Protein AF-A0A523VE69-F1 (afdb_monomer_lite)

Sequence (99 aa):
MNNQTDGESQTRRTLAHVAVATFTLVTTSLACIAPQPTVEPTPSPSATPLPSATPSPTLDPLEYAVDFTLAQGDGPEFTLSEQLAAGPVVIAFFQRGGG

Foldseek 3Di:
DDDDPVVVVVVVVVVVVVVVVVVVVVVVVVVPPDPDPPDDDDDDDDDDDDDDDDDDPPPPPPVDPDWDWDDDPPDDIDTPVVVVVVHDDDDDDDDPDDD

pLDDT: mean 71.68, std 12.26, range [45.41, 89.69]

Secondary structure (DSSP, 8-state):
----SHHHHHHHHHHHHHHHHHHHHHHHHHT--PPPP--PPPPPPPPPPPPPPPPPP-----SS--PPEE--TTS--EEHHHHHHHS------------

Structure (mmCIF, N/CA/C/O backbone):
data_AF-A0A523VE69-F1
#
_entry.id   AF-A0A523VE69-F1
#
loop_
_atom_site.group_PDB
_atom_site.id
_atom_site.type_symbol
_atom_site.label_atom_id
_atom_site.label_alt_id
_atom_site.label_comp_id
_atom_site.label_asym_id
_atom_site.label_entity_id
_atom_site.label_seq_id
_atom_site.pdbx_PDB_ins_code
_atom_site.Cartn_x
_atom_site.Cartn_y
_atom_site.Cartn_z
_atom_site.occupancy
_atom_site.B_iso_or_equiv
_atom_site.auth_seq_id
_atom_site.auth_comp_id
_atom_site.auth_asym_id
_atom_site.auth_atom_id
_atom_site.pdbx_PDB_model_num
ATOM 1 N N . MET A 1 1 ? -66.921 -15.124 97.107 1.00 45.41 1 MET A N 1
ATOM 2 C CA . MET A 1 1 ? -66.332 -15.796 95.930 1.00 45.41 1 MET A CA 1
ATOM 3 C C . MET A 1 1 ? -66.656 -14.977 94.686 1.00 45.41 1 MET A C 1
ATOM 5 O O . MET A 1 1 ? -67.799 -14.575 94.598 1.00 45.41 1 MET A O 1
ATOM 9 N N . ASN A 1 2 ? -65.815 -14.675 93.698 1.00 48.94 2 ASN A N 1
ATOM 10 C CA . ASN A 1 2 ? -64.387 -14.860 93.422 1.00 48.94 2 ASN A CA 1
ATOM 11 C C . ASN A 1 2 ? -64.114 -13.980 92.178 1.00 48.94 2 ASN A C 1
ATOM 13 O O . ASN A 1 2 ? -64.448 -14.409 91.083 1.00 48.94 2 ASN A O 1
ATOM 17 N N . ASN A 1 3 ? -63.532 -12.782 92.309 1.00 51.50 3 ASN A N 1
ATOM 18 C CA . ASN A 1 3 ? -63.217 -11.924 91.143 1.00 51.50 3 ASN A CA 1
ATOM 19 C C . ASN A 1 3 ? -61.703 -11.778 90.9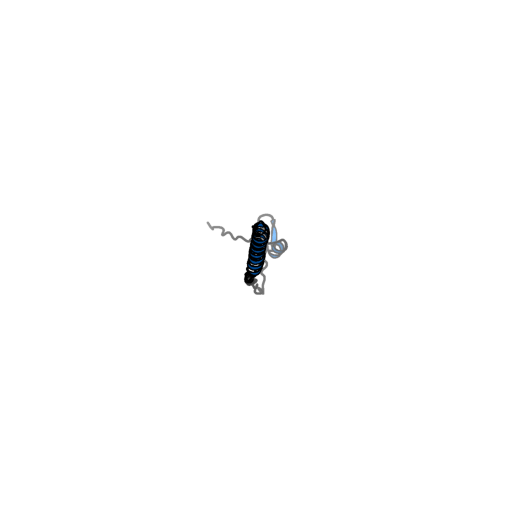23 1.00 51.50 3 ASN A C 1
ATOM 21 O O . ASN A 1 3 ? -61.224 -10.732 90.499 1.00 51.50 3 ASN A O 1
ATOM 25 N N . GLN A 1 4 ? -60.928 -12.814 91.254 1.00 50.28 4 GLN A N 1
ATOM 26 C CA . GLN A 1 4 ? -59.461 -12.745 91.261 1.00 50.28 4 GLN A CA 1
ATOM 27 C C . GLN A 1 4 ? -58.792 -13.611 90.181 1.00 50.28 4 GLN A C 1
ATOM 29 O O . GLN A 1 4 ? -57.581 -13.793 90.211 1.00 50.28 4 GLN A O 1
ATOM 34 N N . THR A 1 5 ? -59.555 -14.141 89.218 1.00 54.69 5 THR A N 1
ATOM 35 C CA . THR A 1 5 ? -59.052 -15.130 88.240 1.00 54.69 5 THR A CA 1
ATOM 36 C C . THR A 1 5 ? -58.859 -14.574 86.820 1.00 54.69 5 THR A C 1
ATOM 38 O O . THR A 1 5 ? -58.140 -15.177 86.020 1.00 54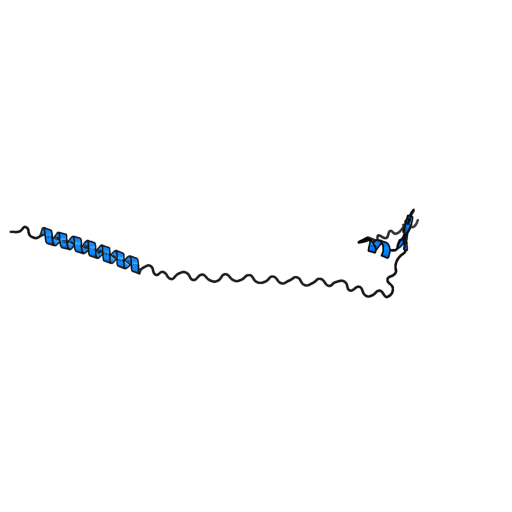.69 5 THR A O 1
ATOM 41 N N . ASP A 1 6 ? -59.425 -13.403 86.507 1.00 59.12 6 ASP A N 1
ATOM 42 C CA . ASP A 1 6 ? -59.320 -12.797 85.170 1.00 59.12 6 ASP A CA 1
ATOM 43 C C . ASP A 1 6 ? -57.992 -12.061 84.934 1.00 59.12 6 ASP A C 1
ATOM 45 O O . ASP A 1 6 ? -57.385 -12.208 83.873 1.00 59.12 6 ASP A O 1
ATOM 49 N N . GLY A 1 7 ? -57.484 -11.323 85.927 1.00 58.31 7 GLY A N 1
ATOM 50 C CA . GLY A 1 7 ? -56.251 -10.533 85.782 1.00 58.31 7 GLY A CA 1
ATOM 51 C C . GLY A 1 7 ? -54.987 -11.384 85.609 1.00 58.31 7 GLY A C 1
ATOM 52 O O . GLY A 1 7 ? -54.154 -11.101 84.750 1.00 58.31 7 GLY A O 1
ATOM 53 N N . GLU A 1 8 ? -54.864 -12.469 86.375 1.00 60.31 8 GLU A N 1
ATOM 54 C CA . GLU A 1 8 ? -53.737 -13.417 86.302 1.00 60.31 8 GLU A CA 1
ATOM 55 C C . GLU A 1 8 ? -53.741 -14.189 84.971 1.00 60.31 8 GLU A C 1
ATOM 57 O O . GLU A 1 8 ? -52.702 -14.326 84.324 1.00 60.31 8 GLU A O 1
ATOM 62 N N . SER A 1 9 ? -54.919 -14.615 84.497 1.00 59.78 9 SER A N 1
ATOM 63 C CA . SER A 1 9 ? -55.059 -15.302 83.205 1.00 59.78 9 SER A CA 1
ATOM 64 C C . SER A 1 9 ? -54.721 -14.393 82.025 1.00 59.78 9 SER A C 1
ATOM 66 O O . SER A 1 9 ? -54.056 -14.834 81.085 1.00 59.78 9 SER A O 1
ATOM 68 N N . GLN A 1 10 ? -55.142 -13.125 82.059 1.00 58.81 10 GLN A N 1
ATOM 69 C CA . GLN A 1 10 ? -54.771 -12.161 81.022 1.00 58.81 10 GLN A CA 1
ATOM 70 C C . GLN A 1 10 ? -53.278 -11.831 81.063 1.00 58.81 10 GLN A C 1
ATOM 72 O O . GLN A 1 10 ? -52.633 -11.820 80.019 1.00 58.81 10 GLN A O 1
ATOM 77 N N . THR A 1 11 ? -52.700 -11.676 82.255 1.00 66.56 11 THR A N 1
ATOM 78 C CA . THR A 1 11 ? -51.261 -11.421 82.421 1.00 66.56 11 THR A CA 1
ATOM 79 C C . THR A 1 11 ? -50.429 -12.586 81.883 1.00 66.56 11 THR A C 1
ATOM 81 O O . THR A 1 11 ? -49.488 -12.371 81.120 1.00 66.56 11 THR A O 1
ATOM 84 N N . ARG A 1 12 ? -50.822 -13.832 82.180 1.00 67.88 12 ARG A N 1
ATOM 85 C CA . ARG A 1 12 ? -50.175 -15.045 81.652 1.00 67.88 12 ARG A CA 1
ATOM 86 C C . ARG A 1 12 ? -50.317 -15.188 80.138 1.00 67.88 12 ARG A C 1
ATOM 88 O O . ARG A 1 12 ? -49.354 -15.573 79.481 1.00 67.88 12 ARG A O 1
ATOM 95 N N . ARG A 1 13 ? -51.480 -14.857 79.566 1.00 68.12 13 ARG A N 1
ATOM 96 C CA . ARG A 1 13 ? -51.699 -14.865 78.105 1.00 68.12 13 ARG A CA 1
ATOM 97 C C . ARG A 1 13 ? -50.850 -13.822 77.388 1.00 68.12 13 ARG A C 1
ATOM 99 O O . ARG A 1 13 ? -50.301 -14.127 76.330 1.00 68.12 13 ARG A O 1
ATOM 106 N N . THR A 1 14 ? -50.721 -12.632 77.969 1.00 71.31 14 THR A N 1
ATOM 107 C CA . THR A 1 14 ? -49.869 -11.562 77.444 1.00 71.31 14 THR A CA 1
ATOM 108 C C . THR A 1 14 ? -48.398 -11.946 77.545 1.00 71.31 14 THR A C 1
ATOM 110 O O . THR A 1 14 ? -47.685 -11.831 76.554 1.00 71.31 14 THR A O 1
ATOM 113 N N . LEU A 1 15 ? -47.948 -12.494 78.681 1.00 70.56 15 LEU A N 1
ATOM 114 C CA . LEU A 1 15 ? -46.572 -12.981 78.821 1.00 70.56 15 LEU A CA 1
ATOM 115 C C . LEU A 1 15 ? -46.260 -14.110 77.835 1.00 70.56 15 LEU A C 1
ATOM 117 O O . LEU A 1 15 ? -45.193 -14.107 77.234 1.00 70.56 15 LEU A O 1
ATOM 121 N N . ALA A 1 16 ? -47.188 -15.051 77.642 1.00 70.44 16 ALA A N 1
ATOM 122 C CA . ALA A 1 16 ? -47.029 -16.135 76.680 1.00 70.44 16 ALA A CA 1
ATOM 123 C C . ALA A 1 16 ? -46.950 -15.607 75.241 1.00 70.44 16 ALA A C 1
ATOM 125 O O . ALA A 1 16 ? -46.089 -16.041 74.485 1.00 70.44 16 ALA A O 1
ATOM 126 N N . HIS A 1 17 ? -47.786 -14.632 74.871 1.00 64.81 17 HIS A N 1
ATOM 127 C CA . HIS A 1 17 ? -47.706 -13.985 73.559 1.00 64.81 17 HIS A CA 1
ATOM 128 C C . HIS A 1 17 ? -46.391 -13.237 73.360 1.00 64.81 17 HIS A C 1
ATOM 130 O O . HIS A 1 17 ? -45.774 -13.367 72.307 1.00 64.81 17 HIS A O 1
ATOM 136 N N . VAL A 1 18 ? -45.943 -12.488 74.369 1.00 71.19 18 VAL A N 1
ATOM 137 C CA . VAL A 1 18 ? -44.664 -11.774 74.323 1.00 71.19 18 VAL A CA 1
ATOM 138 C C . VAL A 1 18 ? -43.507 -12.767 74.220 1.00 71.19 18 VAL A C 1
ATOM 140 O O . VAL A 1 18 ? -42.627 -12.565 73.394 1.00 71.19 18 VAL A O 1
ATOM 143 N N . ALA A 1 19 ? -43.532 -13.864 74.980 1.00 68.88 19 ALA A N 1
ATOM 144 C CA . ALA A 1 19 ? -42.508 -14.905 74.936 1.00 68.88 19 ALA A CA 1
ATOM 145 C C . ALA A 1 19 ? -42.478 -15.645 73.590 1.00 68.88 19 ALA A C 1
ATOM 147 O O . ALA A 1 19 ? -41.404 -15.895 73.055 1.00 68.88 19 ALA A O 1
ATOM 148 N N . VAL A 1 20 ? -43.638 -15.962 73.008 1.00 72.19 20 VAL A N 1
ATOM 149 C CA . VAL A 1 20 ? -43.725 -16.570 71.671 1.00 72.19 20 VAL A CA 1
ATOM 150 C C . VAL A 1 20 ? -43.227 -15.591 70.609 1.00 72.19 20 VAL A C 1
ATOM 152 O O . VAL A 1 20 ? -42.458 -15.987 69.736 1.00 72.19 20 VAL A O 1
ATOM 155 N N . ALA A 1 21 ? -43.599 -14.312 70.694 1.00 63.28 21 ALA A N 1
ATOM 156 C CA . ALA A 1 21 ? -43.155 -13.291 69.752 1.00 63.28 21 ALA A CA 1
ATOM 157 C C . ALA A 1 21 ? -41.637 -13.074 69.809 1.00 63.28 21 ALA A C 1
ATOM 159 O O . ALA A 1 21 ? -40.990 -13.052 68.764 1.00 63.28 21 ALA A O 1
ATOM 160 N N . THR A 1 22 ? -41.054 -12.972 71.008 1.00 59.50 22 THR A N 1
ATOM 161 C CA . THR A 1 22 ? -39.604 -12.803 71.175 1.00 59.50 22 THR A CA 1
ATOM 162 C C . THR A 1 22 ? -38.837 -14.062 70.792 1.00 59.50 22 THR A C 1
ATOM 164 O O . THR A 1 22 ? -37.831 -13.953 70.097 1.00 59.50 22 THR A O 1
ATOM 167 N N . PHE A 1 23 ? -39.326 -15.251 71.158 1.00 64.25 23 PHE A N 1
ATOM 168 C CA . PHE A 1 23 ? -38.718 -16.520 70.756 1.00 64.25 23 PHE A CA 1
ATOM 169 C C . PHE A 1 23 ? -38.724 -16.678 69.235 1.00 64.25 23 PHE A C 1
ATOM 171 O O . PHE A 1 23 ? -37.686 -16.981 68.655 1.00 64.25 23 PHE A O 1
ATOM 178 N N . THR A 1 24 ? -39.848 -16.373 68.578 1.00 56.50 24 THR A N 1
ATOM 179 C CA . THR A 1 24 ? -39.941 -16.402 67.114 1.00 56.50 24 THR A CA 1
ATOM 180 C C . THR A 1 24 ? -38.936 -15.427 66.509 1.00 56.50 24 THR A C 1
ATOM 182 O O . THR A 1 24 ? -38.112 -15.852 65.710 1.00 56.50 24 THR A O 1
ATOM 185 N N . LEU A 1 25 ? -38.897 -14.167 66.963 1.00 59.22 25 LEU A N 1
ATOM 186 C CA . LEU A 1 25 ? -37.962 -13.158 66.447 1.00 59.22 25 LEU A CA 1
ATOM 187 C C . LEU A 1 25 ? -36.487 -13.573 66.587 1.00 59.22 25 LEU A C 1
ATOM 189 O O . LEU A 1 25 ? -35.705 -13.371 65.659 1.00 59.22 25 LEU A O 1
ATOM 193 N N . VAL A 1 26 ? -36.116 -14.164 67.728 1.00 59.25 26 VAL A N 1
ATOM 194 C CA . VAL A 1 26 ? -34.753 -14.652 68.002 1.00 59.25 26 VAL A CA 1
ATOM 195 C C . VAL A 1 26 ? -34.422 -15.878 67.145 1.00 59.25 26 VAL A C 1
ATOM 197 O O . VAL A 1 26 ? -33.310 -15.992 66.635 1.00 59.25 26 VAL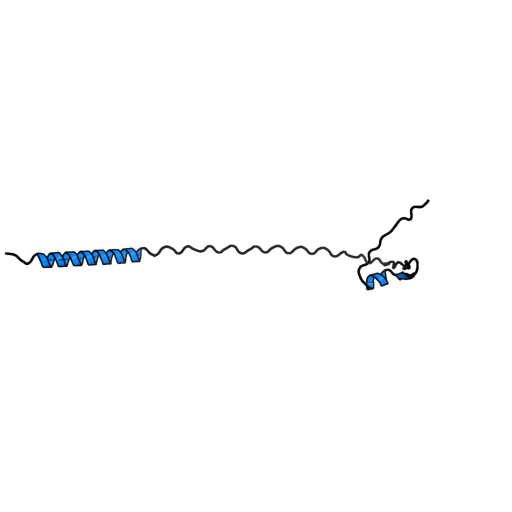 A O 1
ATOM 200 N N . THR A 1 27 ? -35.378 -16.783 66.922 1.00 52.66 27 THR A N 1
ATOM 201 C CA . THR A 1 27 ? -35.165 -17.934 66.028 1.00 52.66 27 THR A CA 1
ATOM 202 C C . THR A 1 27 ? -35.067 -17.525 64.558 1.00 52.66 27 THR A C 1
ATOM 204 O O . THR A 1 27 ? -34.244 -18.082 63.832 1.00 52.66 27 THR A O 1
ATOM 207 N N . THR A 1 28 ? -35.828 -16.518 64.116 1.00 53.94 28 THR A N 1
ATOM 208 C CA . THR A 1 28 ? -35.739 -16.002 62.742 1.00 53.94 28 THR A CA 1
ATOM 209 C C . THR A 1 28 ? -34.438 -15.231 62.514 1.00 53.94 28 THR A C 1
ATOM 211 O O . THR A 1 28 ? -33.890 -15.291 61.415 1.00 53.94 28 THR A O 1
ATOM 214 N N . SER A 1 29 ? -33.904 -14.540 63.531 1.00 51.16 29 SER A N 1
ATOM 215 C CA . SER A 1 29 ? -32.633 -13.811 63.408 1.00 51.16 29 SER A CA 1
ATOM 216 C C . SER A 1 29 ? -31.407 -14.731 63.369 1.00 51.16 29 SER A C 1
ATOM 218 O O . SER A 1 29 ? -30.429 -14.407 62.699 1.00 51.16 29 SER A O 1
ATOM 220 N N . LEU A 1 30 ? -31.467 -15.903 64.013 1.00 53.03 30 LEU A N 1
ATOM 221 C CA . LEU A 1 30 ? -30.385 -16.899 64.008 1.00 53.03 30 LEU A CA 1
ATOM 222 C C . LEU A 1 30 ? -30.306 -17.736 62.719 1.00 53.03 30 LEU A C 1
ATOM 224 O O . LEU A 1 30 ? -29.263 -18.322 62.441 1.00 53.03 30 LEU A O 1
ATOM 228 N N . ALA A 1 31 ? -31.369 -17.787 61.911 1.00 51.34 31 ALA A N 1
ATOM 229 C CA . ALA A 1 31 ? -31.403 -18.587 60.683 1.00 51.34 31 ALA A CA 1
ATOM 230 C C . ALA A 1 31 ? -30.707 -17.926 59.474 1.00 51.34 31 ALA A C 1
ATOM 232 O O . ALA A 1 31 ? -30.595 -18.546 58.417 1.00 51.34 31 ALA A O 1
ATOM 233 N N . CYS A 1 32 ? -30.221 -16.687 59.601 1.00 49.00 32 CYS A N 1
ATOM 234 C CA . CYS A 1 32 ? -29.646 -15.930 58.487 1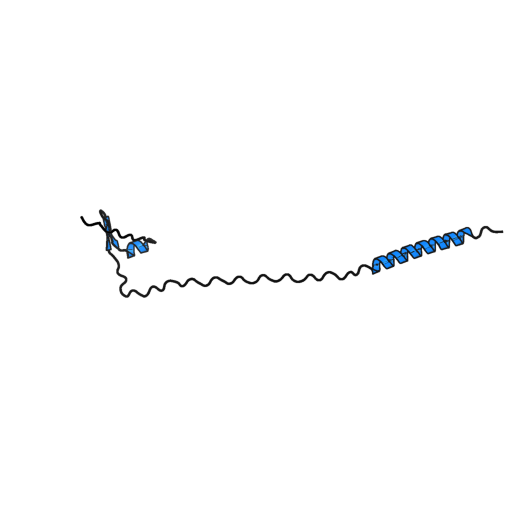.00 49.00 32 CYS A CA 1
ATOM 235 C C . CYS A 1 32 ? -28.114 -15.834 58.553 1.00 49.00 32 CYS A C 1
ATOM 237 O O . CYS A 1 32 ? -27.539 -14.756 58.428 1.00 49.00 32 CYS A O 1
ATOM 239 N N . ILE A 1 33 ? -27.438 -16.971 58.712 1.00 54.75 33 ILE A N 1
ATOM 240 C CA . ILE A 1 33 ? -26.047 -17.114 58.264 1.00 54.75 33 ILE A CA 1
ATOM 241 C C . ILE A 1 33 ? -26.056 -18.156 57.149 1.00 54.75 33 ILE A C 1
ATOM 243 O O . ILE A 1 33 ? -25.597 -19.285 57.304 1.00 54.75 33 ILE A O 1
ATOM 247 N N . ALA A 1 34 ? -26.668 -17.793 56.022 1.00 63.16 34 ALA A N 1
ATOM 248 C CA . ALA A 1 34 ? -26.446 -18.530 54.790 1.00 63.16 34 ALA A CA 1
ATOM 249 C C . ALA A 1 34 ? -24.962 -18.357 54.418 1.00 63.16 34 ALA A C 1
ATOM 251 O O . ALA A 1 34 ? -24.470 -17.224 54.465 1.00 63.16 34 ALA A O 1
ATOM 252 N N . PRO A 1 35 ? -24.224 -19.431 54.078 1.00 59.72 35 PRO A N 1
ATOM 253 C CA . PRO A 1 35 ? -22.874 -19.275 53.565 1.00 59.72 35 PRO A CA 1
ATOM 254 C C . PRO A 1 35 ? -22.946 -18.379 52.329 1.00 59.72 35 PRO A C 1
ATOM 256 O O . PRO A 1 35 ? -23.703 -18.643 51.394 1.00 59.72 35 PRO A O 1
ATOM 259 N N . GLN A 1 36 ? -22.195 -17.281 52.360 1.00 66.38 36 GLN A N 1
ATOM 260 C CA . GLN A 1 36 ? -22.063 -16.395 51.216 1.00 66.38 36 GLN A CA 1
ATOM 261 C C . GLN A 1 36 ? -21.573 -17.234 50.026 1.00 66.38 36 GLN A C 1
ATOM 263 O O . GLN A 1 36 ? -20.584 -17.958 50.187 1.00 66.38 36 GLN A O 1
ATOM 268 N N . PRO A 1 37 ? -22.247 -17.195 48.860 1.00 68.38 37 PRO A N 1
ATOM 269 C CA . PRO A 1 37 ? -21.788 -17.945 47.702 1.00 68.38 37 PRO A CA 1
ATOM 270 C C . PRO A 1 37 ? -20.361 -17.504 47.385 1.00 68.38 37 PRO A C 1
ATOM 272 O O . PRO A 1 37 ? -20.088 -16.316 47.197 1.00 68.38 37 PRO A O 1
ATOM 275 N N . THR A 1 38 ? -19.436 -18.460 47.393 1.00 74.00 38 THR A N 1
ATOM 276 C CA . THR A 1 38 ? -18.059 -18.221 46.975 1.00 74.00 38 THR A CA 1
ATOM 277 C C . THR A 1 38 ? -18.094 -17.879 45.492 1.00 74.00 38 THR A C 1
ATOM 279 O O . THR A 1 38 ? -18.469 -18.713 44.672 1.00 74.00 38 THR A O 1
ATOM 282 N N . VAL A 1 39 ? -17.764 -16.634 45.151 1.00 76.12 39 VAL A N 1
ATOM 283 C CA . VAL A 1 39 ? -17.592 -16.226 43.757 1.00 76.12 39 VAL A CA 1
ATOM 284 C C . VAL A 1 39 ? -16.327 -16.912 43.258 1.00 76.12 39 VAL A C 1
ATOM 286 O O . VAL A 1 39 ? -15.227 -16.597 43.712 1.00 76.12 39 VAL A O 1
ATOM 289 N N . GLU A 1 40 ? -16.491 -17.890 42.374 1.00 80.94 40 GLU A N 1
ATOM 290 C CA . GLU A 1 40 ? -15.373 -18.507 41.671 1.00 80.94 40 GLU A CA 1
ATOM 291 C C . GLU A 1 40 ? -14.676 -17.427 40.825 1.00 80.94 40 GLU A C 1
ATOM 293 O O . GLU A 1 40 ? -15.359 -16.648 40.150 1.00 80.94 40 GLU A O 1
ATOM 298 N N . PRO A 1 41 ? -13.338 -17.305 40.880 1.00 79.44 41 PRO A N 1
ATOM 299 C CA . PRO A 1 41 ? -12.641 -16.334 40.056 1.00 79.44 41 PRO A CA 1
ATOM 300 C C . PRO A 1 41 ? -12.860 -16.676 38.581 1.00 79.44 41 PRO A C 1
ATOM 302 O O . PRO A 1 41 ? -12.550 -17.778 38.133 1.00 79.44 41 PRO A O 1
ATOM 305 N N . THR A 1 42 ? -13.371 -15.712 37.817 1.00 82.62 42 THR A N 1
ATOM 306 C CA . THR A 1 42 ? -13.473 -15.825 36.362 1.00 82.62 42 THR A CA 1
ATOM 307 C C . THR A 1 42 ? -12.089 -16.150 35.790 1.00 82.62 42 THR A C 1
ATOM 309 O O . THR A 1 42 ? -11.133 -15.434 36.110 1.00 82.62 42 THR A O 1
ATOM 312 N N . PRO A 1 43 ? -11.940 -17.198 34.955 1.00 80.12 43 PRO A N 1
ATOM 313 C CA . PRO A 1 43 ? -10.654 -17.515 34.357 1.00 80.12 43 PRO A CA 1
ATOM 314 C C . PRO A 1 43 ? -10.155 -16.319 33.544 1.00 80.12 43 PRO A C 1
ATOM 316 O O . PRO A 1 43 ? -10.890 -15.736 32.743 1.00 80.12 43 PRO A O 1
ATOM 319 N N . SER A 1 44 ? -8.896 -15.945 33.770 1.00 83.75 44 SER A N 1
ATOM 320 C CA . SER A 1 44 ? -8.236 -14.891 33.004 1.00 83.75 44 SER A CA 1
ATOM 321 C C . SER A 1 44 ? -8.201 -15.286 31.524 1.00 83.75 44 SER A C 1
ATOM 323 O O . SER A 1 44 ? -7.872 -16.439 31.224 1.00 83.75 44 SER A O 1
ATOM 325 N N . PRO A 1 45 ? -8.498 -14.366 30.586 1.00 81.62 45 PRO A N 1
ATOM 326 C CA . PRO A 1 45 ? -8.382 -14.663 29.167 1.00 81.62 45 PRO A CA 1
ATOM 327 C C . PRO A 1 45 ? -6.953 -15.111 28.850 1.00 81.62 45 PRO A C 1
ATOM 329 O O . PRO A 1 45 ? -5.978 -14.507 29.303 1.00 81.62 45 PRO A O 1
ATOM 332 N N . SER A 1 46 ? -6.843 -16.200 28.091 1.00 83.94 46 SER A N 1
ATOM 333 C CA . SER A 1 46 ? -5.561 -16.668 27.574 1.00 83.94 46 SER A CA 1
ATOM 334 C C . SER A 1 46 ? -5.032 -15.648 26.568 1.00 83.94 46 SER A C 1
ATOM 336 O O . SER A 1 46 ? -5.792 -15.142 25.740 1.00 83.94 46 SER A O 1
ATOM 338 N N . ALA A 1 47 ? -3.744 -15.319 26.656 1.00 83.31 47 ALA A N 1
ATOM 339 C CA . ALA A 1 47 ? -3.120 -14.400 25.718 1.00 83.31 47 ALA A CA 1
ATOM 340 C C . ALA A 1 47 ? -3.180 -14.985 24.301 1.00 83.31 47 ALA A C 1
ATOM 342 O O . ALA A 1 47 ? -2.739 -16.110 24.060 1.00 83.31 47 ALA A O 1
ATOM 343 N N . THR A 1 48 ? -3.710 -14.208 23.358 1.00 84.81 48 THR A N 1
ATOM 344 C CA . THR A 1 48 ? -3.668 -14.555 21.938 1.00 84.81 48 THR A CA 1
ATOM 345 C C . THR A 1 48 ? -2.204 -14.636 21.497 1.00 84.81 48 THR A C 1
ATOM 347 O O . THR A 1 48 ? -1.452 -13.692 21.764 1.00 84.81 48 THR A O 1
ATOM 350 N N . PRO A 1 49 ? -1.766 -15.721 20.833 1.00 83.12 49 PRO A N 1
ATOM 351 C CA . PRO A 1 49 ? -0.410 -15.791 20.311 1.00 83.12 49 PRO A CA 1
ATOM 352 C C . PRO A 1 49 ? -0.186 -14.646 19.321 1.00 83.12 49 PRO A C 1
ATOM 354 O O . PRO A 1 49 ? -1.019 -14.385 18.450 1.00 83.12 49 PRO A O 1
ATOM 357 N N . LEU A 1 50 ? 0.944 -13.956 19.470 1.00 85.00 50 LEU A N 1
ATOM 358 C CA . LEU A 1 50 ? 1.361 -12.928 18.528 1.00 85.00 50 LEU A CA 1
ATOM 359 C C . LEU A 1 50 ? 1.589 -13.589 17.156 1.00 85.00 50 LEU A C 1
ATOM 361 O O . LEU A 1 50 ? 2.241 -14.639 17.107 1.00 85.00 50 LEU A O 1
ATOM 365 N N . PRO A 1 51 ? 1.076 -13.021 16.048 1.00 81.88 51 PRO A N 1
ATOM 366 C CA . PRO A 1 51 ? 1.387 -13.533 14.723 1.00 81.88 51 PRO A CA 1
ATOM 367 C C . PRO A 1 51 ? 2.904 -13.551 14.525 1.00 81.88 51 PRO A C 1
ATOM 369 O O . PRO A 1 51 ? 3.606 -12.599 14.872 1.00 81.88 51 PRO A O 1
ATOM 372 N N . SER A 1 52 ? 3.406 -14.661 13.986 1.00 84.50 52 SER A N 1
ATOM 373 C CA . SER A 1 52 ? 4.810 -14.770 13.606 1.00 84.50 52 SER A CA 1
ATOM 374 C C . SER A 1 52 ? 5.119 -13.723 12.538 1.00 84.50 52 SER A C 1
ATOM 376 O O . SER A 1 52 ? 4.303 -13.491 11.644 1.00 84.50 52 SER A O 1
ATOM 378 N N . ALA A 1 53 ? 6.277 -13.072 12.647 1.00 82.75 53 ALA A N 1
ATOM 379 C CA . ALA A 1 53 ? 6.711 -12.112 11.648 1.00 82.75 53 ALA A CA 1
ATOM 380 C C . ALA A 1 53 ? 6.816 -12.808 10.285 1.00 82.75 53 ALA A C 1
ATOM 382 O O . ALA A 1 53 ? 7.479 -13.838 10.154 1.00 82.75 53 ALA A O 1
ATOM 383 N N . THR A 1 54 ? 6.174 -12.234 9.269 1.00 81.50 54 THR A N 1
ATOM 384 C CA . THR A 1 54 ? 6.396 -12.641 7.882 1.00 81.50 54 THR A CA 1
ATOM 385 C C . THR A 1 54 ? 7.883 -12.457 7.571 1.00 81.50 54 THR A C 1
ATOM 387 O O . THR A 1 54 ? 8.409 -11.373 7.847 1.00 81.50 54 THR A O 1
ATOM 390 N N . PRO A 1 55 ? 8.585 -13.470 7.029 1.00 79.56 55 PRO A N 1
ATOM 391 C CA . PRO A 1 55 ? 9.974 -13.293 6.638 1.00 79.56 55 PRO A CA 1
ATOM 392 C C . PRO A 1 55 ? 10.055 -12.151 5.625 1.00 79.56 55 PRO A C 1
ATOM 394 O O . PRO A 1 55 ? 9.338 -12.141 4.623 1.00 79.56 55 PRO A O 1
ATOM 397 N N . SER A 1 56 ? 10.911 -11.171 5.912 1.00 79.38 56 SER A N 1
ATOM 398 C CA . SER A 1 56 ? 11.249 -10.149 4.928 1.00 79.38 56 SER A CA 1
ATOM 399 C C . SER A 1 56 ? 11.959 -10.847 3.769 1.00 79.38 56 SER A C 1
ATOM 401 O O . SER A 1 56 ? 12.804 -11.708 4.039 1.00 79.38 56 SER A O 1
ATOM 403 N N . PRO A 1 57 ? 11.645 -10.532 2.501 1.00 72.62 57 PRO A N 1
ATOM 404 C CA . PRO A 1 57 ? 12.401 -11.081 1.390 1.00 72.62 57 PRO A CA 1
ATOM 405 C C . PRO A 1 57 ? 13.872 -10.713 1.584 1.00 72.62 57 PRO A C 1
ATOM 407 O O . PRO A 1 57 ? 14.238 -9.536 1.609 1.00 72.62 57 PRO A O 1
ATOM 410 N N . THR A 1 58 ? 14.718 -11.726 1.759 1.00 69.00 58 THR A N 1
ATOM 411 C CA . THR A 1 58 ? 16.157 -11.552 1.615 1.00 69.00 58 THR A CA 1
ATOM 412 C C . THR A 1 58 ? 16.391 -11.283 0.140 1.00 69.00 58 THR A C 1
ATOM 414 O O . THR A 1 58 ? 16.321 -12.192 -0.681 1.00 69.00 58 THR A O 1
ATOM 417 N N . LEU A 1 59 ? 16.596 -10.012 -0.203 1.00 66.69 59 LEU A N 1
ATOM 418 C CA . LEU A 1 59 ? 17.244 -9.674 -1.456 1.00 66.69 59 LEU A CA 1
ATOM 419 C C . LEU A 1 59 ? 18.673 -10.183 -1.309 1.00 66.69 59 LEU A C 1
ATOM 421 O O . LEU A 1 59 ? 19.481 -9.562 -0.615 1.00 66.69 59 LEU A O 1
ATOM 425 N N . ASP A 1 60 ? 18.963 -11.342 -1.903 1.00 67.56 60 ASP A N 1
ATOM 426 C CA . ASP A 1 60 ? 20.341 -11.676 -2.237 1.00 67.56 60 ASP A CA 1
ATOM 427 C C . ASP A 1 60 ? 20.940 -10.425 -2.889 1.00 67.56 60 ASP A C 1
ATOM 429 O O . ASP A 1 60 ? 20.276 -9.825 -3.748 1.00 67.56 60 ASP A O 1
ATOM 433 N N . PRO A 1 61 ? 22.131 -9.961 -2.472 1.00 58.50 61 PRO A N 1
ATOM 434 C CA . PRO A 1 61 ? 22.793 -8.902 -3.199 1.00 58.50 61 PRO A CA 1
ATOM 435 C C . PRO A 1 61 ? 23.008 -9.444 -4.609 1.00 58.50 61 PRO A C 1
ATOM 437 O O . PRO A 1 61 ? 23.895 -10.261 -4.848 1.00 58.50 61 PRO A O 1
ATOM 440 N N . LEU A 1 62 ? 22.150 -9.033 -5.544 1.00 57.97 62 LEU A N 1
ATOM 441 C CA . LEU A 1 62 ? 22.450 -9.141 -6.953 1.00 57.97 62 LEU A CA 1
ATOM 442 C C . LEU A 1 62 ? 23.730 -8.328 -7.096 1.00 57.97 62 LEU A C 1
ATOM 444 O O . LEU A 1 62 ? 23.684 -7.100 -7.100 1.00 57.97 62 LEU A O 1
ATOM 448 N N . GLU A 1 63 ? 24.880 -9.006 -7.153 1.00 57.19 63 GLU A N 1
ATOM 449 C CA . GLU A 1 63 ? 26.189 -8.363 -7.331 1.00 57.19 63 GLU A CA 1
ATOM 450 C C . GLU A 1 63 ? 26.241 -7.510 -8.610 1.00 57.19 63 GLU A C 1
ATOM 452 O O . GLU A 1 63 ? 27.167 -6.732 -8.804 1.00 57.19 63 GLU A O 1
ATOM 457 N N . TYR A 1 64 ? 25.198 -7.581 -9.440 1.00 57.84 64 TYR A N 1
ATOM 458 C CA . TYR A 1 64 ? 24.852 -6.590 -10.440 1.00 57.84 64 TYR A CA 1
ATOM 459 C C . TYR A 1 64 ? 23.353 -6.293 -10.350 1.00 57.84 64 TYR A C 1
ATOM 461 O O . TYR A 1 64 ? 22.539 -6.975 -10.974 1.00 57.84 64 TYR A O 1
ATOM 469 N N . ALA A 1 65 ? 22.968 -5.273 -9.580 1.00 62.41 65 ALA A N 1
ATOM 470 C CA . ALA A 1 65 ? 21.683 -4.619 -9.791 1.00 62.41 65 ALA A CA 1
ATOM 471 C C . ALA A 1 65 ? 21.733 -3.998 -11.194 1.00 62.41 65 ALA A C 1
ATOM 473 O O . ALA A 1 65 ? 22.287 -2.918 -11.392 1.00 62.41 65 ALA A O 1
ATOM 474 N N . VAL A 1 66 ? 21.259 -4.745 -12.192 1.00 71.94 66 VAL A N 1
ATOM 475 C CA . VAL A 1 66 ? 21.147 -4.254 -13.563 1.00 71.94 66 VAL A CA 1
ATOM 476 C C . VAL A 1 66 ? 20.100 -3.152 -13.539 1.00 71.94 66 VAL A C 1
ATOM 478 O O . VAL A 1 66 ? 18.915 -3.421 -13.349 1.00 71.94 66 VAL A O 1
ATOM 481 N N . ASP A 1 67 ? 20.551 -1.910 -13.685 1.00 81.62 67 ASP A N 1
ATOM 482 C CA . ASP A 1 67 ? 19.659 -0.790 -13.933 1.00 81.62 67 ASP A CA 1
ATOM 483 C C . ASP A 1 67 ? 19.300 -0.801 -15.418 1.00 81.62 67 ASP A C 1
ATOM 485 O O . ASP A 1 67 ? 20.176 -0.839 -16.286 1.00 81.62 67 ASP A O 1
ATOM 489 N N . PHE A 1 68 ? 18.007 -0.847 -15.715 1.00 81.19 68 PHE A N 1
ATOM 490 C CA . PHE A 1 68 ? 17.525 -0.914 -17.086 1.00 81.19 68 PHE A CA 1
ATOM 491 C C . PHE A 1 68 ? 17.155 0.494 -17.542 1.00 81.19 68 PHE A C 1
ATOM 493 O O . PHE A 1 68 ? 16.371 1.176 -16.881 1.00 81.19 68 PHE A O 1
ATOM 500 N N . THR A 1 69 ? 17.684 0.904 -18.691 1.00 85.44 69 THR A N 1
ATOM 501 C CA . THR A 1 69 ? 17.265 2.130 -19.374 1.00 85.44 69 THR A CA 1
ATOM 502 C C . THR A 1 69 ? 16.129 1.799 -20.331 1.00 85.44 69 THR A C 1
ATOM 504 O O . THR A 1 69 ? 16.269 0.924 -21.189 1.00 85.44 69 THR A O 1
ATOM 507 N N . LEU A 1 70 ? 14.995 2.479 -20.178 1.00 82.88 70 LEU A N 1
ATOM 508 C CA . LEU A 1 70 ? 13.832 2.317 -21.044 1.00 82.88 70 LEU A CA 1
ATOM 509 C C . LEU A 1 70 ? 13.639 3.573 -21.890 1.00 82.88 70 LEU A C 1
ATOM 511 O O . LEU A 1 70 ? 13.583 4.686 -21.369 1.00 82.88 70 LEU A O 1
ATOM 515 N N . ALA A 1 71 ? 13.484 3.376 -23.198 1.00 83.12 71 ALA A N 1
ATOM 516 C CA . ALA A 1 71 ? 13.074 4.436 -24.102 1.00 83.12 71 ALA A CA 1
ATOM 517 C C . ALA A 1 71 ? 11.567 4.674 -23.976 1.00 83.12 71 ALA A C 1
ATOM 519 O O . ALA A 1 71 ? 10.753 3.775 -24.212 1.00 83.12 71 ALA A O 1
ATOM 520 N N . GLN A 1 72 ? 11.187 5.897 -23.616 1.00 80.06 72 GLN A N 1
ATOM 521 C CA . GLN A 1 72 ? 9.803 6.335 -23.696 1.00 80.06 72 GLN A CA 1
ATOM 522 C C . GLN A 1 72 ? 9.478 6.661 -25.161 1.00 80.06 72 GLN A C 1
ATOM 524 O O . GLN A 1 72 ? 10.237 7.370 -25.810 1.00 80.06 72 GLN A O 1
ATOM 529 N N . GLY A 1 73 ? 8.357 6.153 -25.688 1.00 75.19 73 GLY A N 1
ATOM 530 C CA . GLY A 1 73 ? 8.050 6.182 -27.131 1.00 75.19 73 GLY A CA 1
ATOM 531 C C . GLY A 1 73 ? 8.192 7.542 -27.834 1.00 75.19 73 GLY A C 1
ATOM 532 O O . GLY A 1 73 ? 8.624 7.572 -28.979 1.00 75.19 73 GLY A O 1
ATOM 533 N N . ASP A 1 74 ? 7.903 8.645 -27.138 1.00 77.56 74 ASP A N 1
ATOM 534 C CA . ASP A 1 74 ? 8.070 10.029 -27.619 1.00 77.56 74 ASP A CA 1
ATOM 535 C C . ASP A 1 74 ? 8.826 10.913 -26.602 1.00 77.56 74 ASP A C 1
ATOM 537 O O . ASP A 1 74 ? 8.754 12.143 -26.648 1.00 77.56 74 ASP A O 1
ATOM 541 N N . GLY A 1 75 ? 9.497 10.299 -25.624 1.00 76.44 75 GLY A N 1
ATOM 542 C CA . GLY A 1 75 ? 10.034 10.983 -24.448 1.00 76.44 75 GLY A CA 1
ATOM 543 C C . GLY A 1 75 ? 11.516 10.708 -24.200 1.00 76.44 75 GLY A C 1
ATOM 544 O O . GLY A 1 75 ? 12.145 9.947 -24.938 1.00 76.44 75 GLY A O 1
ATOM 545 N N . PRO A 1 76 ? 12.089 11.336 -23.159 1.00 84.31 76 PRO A N 1
ATOM 546 C CA . PRO A 1 76 ? 13.438 11.016 -22.726 1.00 84.31 76 PRO A CA 1
ATOM 547 C C . PRO A 1 76 ? 13.509 9.567 -22.234 1.00 84.31 76 PRO A C 1
ATOM 549 O O . PRO A 1 76 ? 12.533 9.002 -21.735 1.00 84.31 76 PRO A O 1
ATOM 552 N N . GLU A 1 77 ? 14.683 8.964 -22.372 1.00 89.69 77 GLU A N 1
ATOM 553 C CA . GLU A 1 77 ? 14.969 7.710 -21.690 1.00 89.69 77 GLU A CA 1
ATOM 554 C C . GLU A 1 77 ? 14.977 7.934 -20.176 1.00 89.69 77 GLU A C 1
ATOM 556 O O . GLU A 1 77 ? 15.360 9.003 -19.698 1.00 89.69 77 GLU A O 1
ATOM 561 N N . PHE A 1 78 ? 14.580 6.914 -19.426 1.00 85.44 78 PHE A N 1
ATOM 562 C CA . PHE A 1 78 ? 14.668 6.921 -17.969 1.00 85.44 78 PHE A CA 1
ATOM 563 C C . PHE A 1 78 ? 15.249 5.601 -17.471 1.00 85.44 78 PHE A C 1
ATOM 565 O O . PHE A 1 78 ? 15.094 4.557 -18.118 1.00 85.44 78 PHE A O 1
ATOM 572 N N . THR A 1 79 ? 15.903 5.640 -16.311 1.00 88.56 79 THR A N 1
ATOM 573 C CA . THR A 1 79 ? 16.370 4.421 -15.643 1.00 88.56 79 THR A CA 1
ATOM 574 C C . THR A 1 79 ? 15.335 3.918 -14.642 1.00 88.56 79 THR A C 1
ATOM 576 O O . THR A 1 79 ? 14.529 4.685 -14.102 1.00 88.56 79 THR A O 1
ATOM 579 N N . LEU A 1 80 ? 15.333 2.612 -14.377 1.00 83.62 80 LEU A N 1
ATOM 580 C CA . LEU A 1 80 ? 14.450 2.048 -13.357 1.00 83.62 80 LEU A CA 1
ATOM 581 C C . LEU A 1 80 ? 14.785 2.581 -11.963 1.00 83.62 80 LEU A C 1
ATOM 583 O O . LEU A 1 80 ? 13.862 2.819 -11.185 1.00 83.62 80 LEU A O 1
ATOM 587 N N . SER A 1 81 ? 16.063 2.820 -11.656 1.00 84.31 81 SER A N 1
ATOM 588 C CA . SER A 1 81 ? 16.461 3.431 -10.380 1.00 84.31 81 SER A CA 1
ATOM 589 C C . SER A 1 81 ? 15.820 4.802 -10.167 1.00 84.31 81 SER A C 1
ATOM 591 O O . SER A 1 81 ? 15.353 5.095 -9.066 1.00 84.31 81 SER A O 1
ATOM 593 N N . GLU A 1 82 ? 15.763 5.633 -11.211 1.00 87.56 82 GLU A N 1
ATOM 594 C CA . GLU A 1 82 ? 15.131 6.952 -11.138 1.00 87.56 82 GLU A CA 1
ATOM 595 C C . GLU A 1 82 ? 13.630 6.836 -10.839 1.00 87.56 82 GLU A C 1
ATOM 597 O O . GLU A 1 82 ? 13.113 7.519 -9.955 1.00 87.56 82 GLU A O 1
ATOM 602 N N . GLN A 1 83 ? 12.935 5.915 -11.509 1.00 87.06 83 GLN A N 1
ATOM 603 C CA . GLN A 1 83 ? 11.504 5.698 -11.281 1.00 87.06 83 GLN A CA 1
ATOM 604 C C . GLN A 1 83 ? 11.219 5.131 -9.883 1.00 87.06 83 GLN A C 1
ATOM 606 O O . GLN A 1 83 ? 10.277 5.564 -9.220 1.00 87.06 83 GLN A O 1
ATOM 611 N N . LEU A 1 84 ? 12.055 4.211 -9.397 1.00 86.00 84 LEU A N 1
ATOM 612 C CA . LEU A 1 84 ? 11.917 3.633 -8.058 1.00 86.00 84 LEU A CA 1
ATOM 613 C C . LEU A 1 84 ? 12.173 4.656 -6.943 1.00 86.00 84 LEU A C 1
ATOM 615 O O . LEU A 1 84 ? 11.579 4.545 -5.869 1.00 86.00 84 LEU A O 1
ATOM 619 N N . ALA A 1 85 ? 13.011 5.668 -7.188 1.00 87.62 85 ALA A N 1
ATOM 620 C CA . ALA A 1 85 ? 13.232 6.757 -6.238 1.00 87.62 85 ALA A CA 1
ATOM 621 C C . ALA A 1 85 ? 11.974 7.625 -6.030 1.00 87.62 85 ALA A C 1
ATOM 623 O O . ALA A 1 85 ? 11.802 8.201 -4.955 1.00 87.62 85 ALA A O 1
ATOM 624 N N . ALA A 1 86 ? 11.084 7.699 -7.027 1.00 88.94 86 ALA A N 1
ATOM 625 C CA . ALA A 1 86 ? 9.818 8.428 -6.939 1.00 88.94 86 ALA A CA 1
ATOM 626 C C . ALA A 1 86 ? 8.682 7.610 -6.291 1.00 88.94 86 ALA A C 1
ATOM 628 O O . ALA A 1 86 ? 7.705 8.191 -5.813 1.00 88.94 86 ALA A O 1
ATOM 629 N N . GLY A 1 87 ? 8.796 6.278 -6.251 1.00 86.50 87 GLY A N 1
ATOM 630 C CA . GLY A 1 87 ? 7.816 5.395 -5.622 1.00 86.50 87 GLY A CA 1
ATOM 631 C C . GLY A 1 87 ? 7.719 4.009 -6.273 1.00 86.50 87 GLY A C 1
ATOM 632 O O . GLY A 1 87 ? 8.552 3.642 -7.097 1.00 86.50 87 GLY A O 1
ATOM 633 N N . PRO A 1 88 ? 6.705 3.203 -5.904 1.00 85.94 88 PRO A N 1
ATOM 634 C CA . PRO A 1 88 ? 6.508 1.866 -6.464 1.00 85.94 88 PRO A CA 1
ATOM 635 C C . PRO A 1 88 ? 6.225 1.901 -7.974 1.00 85.94 88 PRO A C 1
ATOM 637 O O . PRO A 1 88 ? 5.346 2.634 -8.425 1.00 85.94 88 PRO A O 1
ATOM 640 N N . VAL A 1 89 ? 6.913 1.051 -8.741 1.00 84.44 89 VAL A N 1
ATOM 641 C CA . VAL A 1 89 ? 6.795 0.960 -10.208 1.00 84.44 89 VAL A CA 1
ATOM 642 C C . VAL A 1 89 ? 6.258 -0.414 -10.611 1.00 84.44 89 VAL A C 1
ATOM 644 O O . VAL A 1 89 ? 6.705 -1.436 -10.094 1.00 84.44 89 VAL A O 1
ATOM 647 N N . VAL A 1 90 ? 5.318 -0.451 -11.562 1.00 84.19 90 VAL A N 1
ATOM 648 C CA . VAL A 1 90 ? 4.810 -1.691 -12.175 1.00 84.19 90 VAL A CA 1
ATOM 649 C C . VAL A 1 90 ? 5.398 -1.833 -13.577 1.00 84.19 90 VAL A C 1
ATOM 651 O O . VAL A 1 90 ? 5.237 -0.941 -14.406 1.00 84.19 90 VAL A O 1
ATOM 654 N N . ILE A 1 91 ? 6.043 -2.967 -13.855 1.00 81.94 91 ILE A N 1
ATOM 655 C CA . ILE A 1 91 ? 6.617 -3.283 -15.170 1.00 81.94 91 ILE A CA 1
ATOM 656 C C . ILE A 1 91 ? 5.735 -4.330 -15.857 1.00 81.94 91 ILE A C 1
ATOM 658 O O . ILE A 1 91 ? 5.486 -5.398 -15.300 1.00 81.94 91 ILE A O 1
ATOM 662 N N . ALA A 1 92 ? 5.277 -4.032 -17.074 1.00 81.88 92 ALA A N 1
ATOM 663 C CA . ALA A 1 92 ? 4.504 -4.947 -17.909 1.00 81.88 92 ALA A CA 1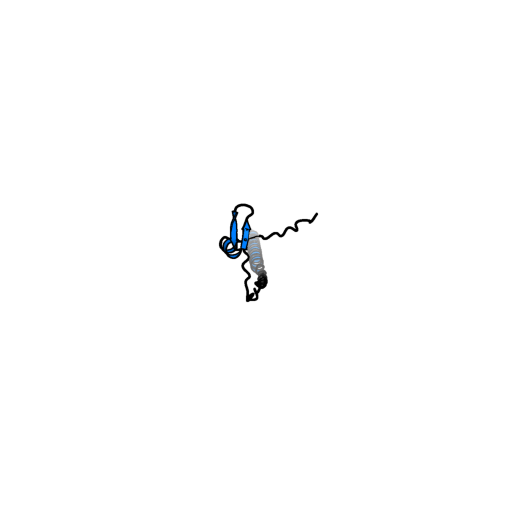
ATOM 664 C C . ALA A 1 92 ? 5.230 -5.191 -19.237 1.00 81.88 92 ALA A C 1
ATOM 666 O O . ALA A 1 92 ? 5.584 -4.248 -19.943 1.00 81.88 92 ALA A O 1
ATOM 667 N N . PHE A 1 93 ? 5.428 -6.462 -19.587 1.00 81.06 93 PHE A N 1
ATOM 668 C CA . PHE A 1 93 ? 6.042 -6.863 -20.850 1.00 81.06 93 PHE A CA 1
ATOM 669 C C . PHE A 1 93 ? 4.962 -7.292 -21.837 1.00 81.06 93 PHE A C 1
ATOM 671 O O . PHE A 1 93 ? 4.127 -8.141 -21.524 1.00 81.06 93 PHE A O 1
ATOM 678 N N . PHE A 1 94 ? 5.009 -6.749 -23.050 1.00 80.62 94 PHE A N 1
ATOM 679 C CA . PHE A 1 94 ? 4.127 -7.152 -24.139 1.00 80.62 94 PHE A CA 1
ATOM 680 C C . PHE A 1 94 ? 4.964 -7.808 -25.226 1.00 80.62 94 PHE A C 1
ATOM 682 O O . PHE A 1 94 ? 5.924 -7.223 -25.726 1.00 80.62 94 PHE A O 1
ATOM 689 N N . GLN A 1 95 ? 4.596 -9.025 -25.614 1.00 81.81 95 GLN A N 1
ATOM 690 C CA . GLN A 1 95 ? 5.154 -9.616 -26.820 1.00 81.81 95 GLN A CA 1
ATOM 691 C C . GLN A 1 95 ? 4.491 -8.947 -28.017 1.00 81.81 95 GLN A C 1
ATOM 693 O O . GLN A 1 95 ? 3.278 -9.051 -28.209 1.00 81.81 95 GLN A O 1
ATOM 698 N N . ARG A 1 96 ? 5.283 -8.253 -28.833 1.00 77.12 96 ARG A N 1
ATOM 699 C CA . ARG A 1 96 ? 4.814 -7.812 -30.141 1.00 77.12 96 ARG A CA 1
ATOM 700 C C . ARG A 1 96 ? 4.659 -9.068 -30.996 1.00 77.12 96 ARG A C 1
ATOM 702 O O . ARG A 1 96 ? 5.658 -9.658 -31.393 1.00 77.12 96 ARG A O 1
ATOM 709 N N . GLY A 1 97 ? 3.419 -9.496 -31.225 1.00 60.22 97 GLY A N 1
ATOM 710 C CA . GLY A 1 97 ? 3.126 -10.597 -32.138 1.00 60.22 97 GLY A CA 1
ATOM 711 C C . GLY A 1 97 ? 3.739 -10.292 -33.504 1.00 60.22 97 GLY A C 1
ATOM 712 O O . GLY A 1 97 ? 3.373 -9.299 -34.132 1.00 60.22 97 GLY A O 1
ATOM 713 N N . GLY A 1 98 ? 4.728 -11.089 -33.906 1.00 66.25 98 GLY A N 1
ATOM 714 C CA . GLY A 1 98 ? 5.327 -11.015 -35.234 1.00 66.25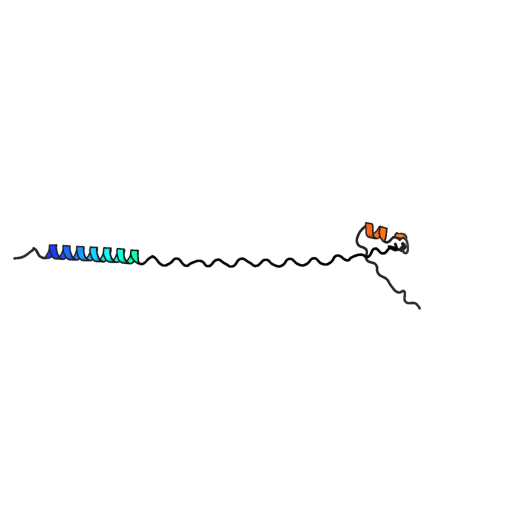 98 GLY A CA 1
ATOM 715 C C . GLY A 1 98 ? 4.326 -11.504 -36.277 1.00 66.25 98 GLY A C 1
ATOM 716 O O . GLY A 1 98 ? 3.705 -12.549 -36.082 1.00 66.25 98 GLY A O 1
ATOM 717 N N . GLY A 1 99 ? 4.155 -10.719 -37.339 1.00 53.50 99 GLY A N 1
ATOM 718 C CA . GLY A 1 99 ? 3.542 -11.149 -38.596 1.00 53.50 99 GLY A CA 1
ATOM 719 C C . GLY A 1 99 ? 4.616 -11.542 -39.595 1.00 53.50 99 GLY A C 1
ATOM 720 O O . GLY A 1 99 ? 5.727 -10.970 -39.494 1.00 53.50 99 GLY A O 1
#

Radius of gyration: 50.25 Å; chains: 1; bounding box: 92×30×134 Å